Protein AF-A0A7C1DKP9-F1 (afdb_monomer_lite)

Sequence (71 aa):
LYKGASVVVGLKAENSLYVDSMATYSEGDAFDHEAAAGFIKIWGLPVKLWRTVHPETEAIKPELKVVGEGK

Radius of gyration: 23.86 Å; chains: 1; bounding box: 45×52×50 Å

Foldseek 3Di:
DPPPDDDDPDDDDPDDPDDDLCVDPDPRNPHDPVVVVVVCCVVCVVVVVVCVVDPDPPDPPPPPPPPDDDD

Structure (mmCIF, N/CA/C/O backbone):
data_AF-A0A7C1DKP9-F1
#
_entry.id   AF-A0A7C1DKP9-F1
#
loop_
_atom_site.group_PDB
_atom_site.id
_atom_site.type_symbol
_atom_site.label_atom_id
_atom_site.label_alt_id
_atom_site.label_c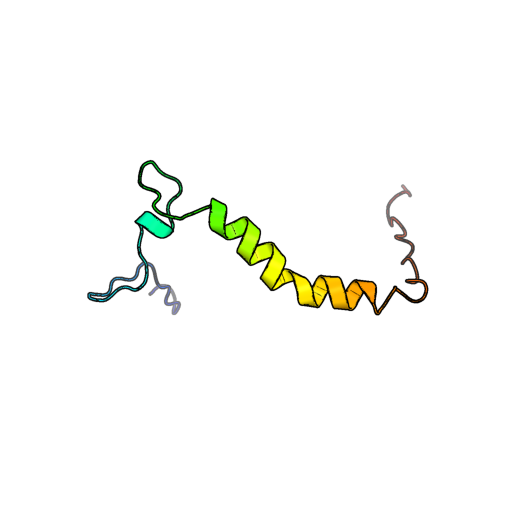omp_id
_atom_site.label_asym_id
_atom_site.label_entity_id
_atom_site.label_seq_id
_atom_site.pdbx_PDB_ins_code
_atom_site.Cartn_x
_atom_site.Cartn_y
_atom_site.Cartn_z
_atom_site.occupancy
_atom_site.B_iso_or_equiv
_atom_site.auth_seq_id
_atom_site.auth_comp_id
_atom_site.auth_asym_id
_atom_site.auth_atom_id
_atom_site.pdbx_PDB_model_num
ATOM 1 N N . LEU A 1 1 ? -27.072 8.763 9.881 1.00 70.25 1 LEU A N 1
ATOM 2 C CA . LEU A 1 1 ? -27.944 8.916 8.696 1.00 70.25 1 LEU A CA 1
ATOM 3 C C . LEU A 1 1 ? -28.477 10.342 8.700 1.00 70.25 1 LEU A C 1
ATOM 5 O O . LEU A 1 1 ? -29.123 10.723 9.669 1.00 70.25 1 LEU A O 1
ATOM 9 N N . TYR A 1 2 ? -28.121 11.159 7.712 1.00 87.94 2 TYR A N 1
ATOM 10 C CA . TYR A 1 2 ? -28.469 12.582 7.668 1.00 87.94 2 TYR A CA 1
ATOM 11 C C . TYR A 1 2 ? -29.119 12.912 6.329 1.00 87.94 2 TYR A C 1
ATOM 13 O O . TYR A 1 2 ? -28.539 12.632 5.286 1.00 87.94 2 TYR A O 1
ATOM 21 N N . LYS A 1 3 ? -30.328 13.490 6.357 1.00 91.06 3 LYS A N 1
ATOM 22 C CA . LYS A 1 3 ? -31.094 13.880 5.154 1.00 91.06 3 LYS A CA 1
ATOM 23 C C . LYS A 1 3 ? -31.199 12.769 4.091 1.00 91.06 3 LYS A C 1
ATOM 25 O O . LYS A 1 3 ? -31.035 13.020 2.905 1.00 91.06 3 LYS A O 1
ATOM 30 N N . GLY A 1 4 ? -31.432 11.529 4.521 1.00 93.75 4 GLY A N 1
ATOM 31 C CA . GLY A 1 4 ? -31.519 10.371 3.621 1.00 93.75 4 GLY A CA 1
ATOM 32 C C . GLY A 1 4 ? -30.170 9.805 3.162 1.00 93.75 4 GLY A C 1
ATOM 33 O O . GLY A 1 4 ? -30.146 8.743 2.552 1.00 93.75 4 GLY A O 1
ATOM 34 N N . ALA A 1 5 ? -29.048 10.445 3.501 1.00 89.88 5 ALA A N 1
ATOM 35 C CA . ALA A 1 5 ? -27.716 9.918 3.239 1.00 89.88 5 ALA A CA 1
ATOM 36 C C . ALA A 1 5 ? -27.205 9.077 4.418 1.00 89.88 5 ALA A C 1
ATOM 38 O O . ALA A 1 5 ? -27.297 9.468 5.591 1.00 89.88 5 ALA A O 1
ATOM 39 N N . SER A 1 6 ? -26.619 7.927 4.097 1.00 91.06 6 SER A N 1
ATOM 40 C CA . SER A 1 6 ? -25.917 7.068 5.045 1.00 91.06 6 SER A CA 1
ATOM 41 C C . SER A 1 6 ? -24.440 7.048 4.686 1.00 91.06 6 SER A C 1
ATOM 43 O O . SER A 1 6 ? -24.084 6.720 3.559 1.00 91.06 6 SER A O 1
ATOM 45 N N . VAL A 1 7 ? -23.592 7.427 5.639 1.00 93.38 7 VAL A N 1
ATOM 46 C CA . VAL A 1 7 ? -22.139 7.484 5.469 1.00 93.38 7 VAL A CA 1
ATOM 47 C C . VAL A 1 7 ? -21.518 6.599 6.535 1.00 93.38 7 VAL A C 1
ATOM 49 O O . VAL A 1 7 ? -21.877 6.695 7.710 1.00 93.38 7 VAL A O 1
ATOM 52 N N . VAL A 1 8 ? -20.609 5.725 6.116 1.00 92.31 8 VAL A N 1
ATOM 53 C CA . VAL A 1 8 ? -19.843 4.881 7.032 1.00 92.31 8 VAL A CA 1
ATOM 54 C C . VAL A 1 8 ? -18.778 5.751 7.694 1.00 92.31 8 VAL A C 1
ATOM 56 O O . VAL A 1 8 ? -17.954 6.344 7.008 1.00 92.31 8 VAL A O 1
ATOM 59 N N . VAL A 1 9 ? -18.818 5.846 9.023 1.00 94.31 9 VAL A N 1
ATOM 60 C CA . VAL A 1 9 ? -17.886 6.671 9.820 1.00 94.31 9 VAL A CA 1
ATOM 61 C C . VAL A 1 9 ? -16.819 5.848 10.543 1.00 94.31 9 VAL A C 1
ATOM 63 O O . VAL A 1 9 ? -15.917 6.406 11.154 1.00 94.31 9 VAL A O 1
ATOM 66 N N . GLY A 1 10 ? -16.917 4.522 10.486 1.00 92.88 10 GLY A N 1
ATOM 67 C CA . GLY A 1 10 ? -15.962 3.617 11.105 1.00 92.88 10 GLY A CA 1
ATOM 68 C C . GLY A 1 10 ? -16.311 2.163 10.828 1.00 92.88 10 GLY A C 1
ATOM 69 O O . GLY A 1 10 ? -17.459 1.836 10.516 1.00 92.88 10 GLY A O 1
ATOM 70 N N . LEU A 1 11 ? -15.307 1.300 10.947 1.00 93.38 11 LEU A N 1
ATOM 71 C CA . LEU A 1 11 ? -15.428 -0.141 10.779 1.00 93.38 11 LEU A CA 1
ATOM 72 C C . LEU A 1 11 ? -14.666 -0.838 11.908 1.00 93.38 11 LEU A C 1
ATOM 74 O O . LEU A 1 11 ? -13.559 -0.437 12.256 1.00 93.38 11 LEU A O 1
ATOM 78 N N . LYS A 1 12 ? -15.259 -1.892 12.467 1.00 94.12 12 LYS A N 1
ATOM 79 C CA . LYS A 1 12 ? -14.602 -2.809 13.398 1.00 94.12 12 LYS A CA 1
ATOM 80 C C . LYS A 1 12 ? -15.035 -4.225 13.048 1.00 94.12 12 LYS A C 1
ATOM 82 O O . LYS A 1 12 ? -16.210 -4.459 12.778 1.00 94.12 12 LYS A O 1
ATOM 87 N N . ALA A 1 13 ? -14.092 -5.153 13.080 1.00 94.69 13 ALA A N 1
ATOM 88 C CA . ALA A 1 13 ? -14.342 -6.576 12.916 1.00 94.69 13 ALA A CA 1
ATOM 89 C C . ALA A 1 13 ? -13.485 -7.344 13.925 1.00 94.69 13 ALA A C 1
ATOM 91 O O . ALA A 1 13 ? -12.370 -6.918 14.222 1.00 94.69 13 ALA A O 1
ATOM 92 N N . GLU A 1 14 ? -13.998 -8.460 14.446 1.00 94.88 14 GLU A N 1
ATOM 93 C CA . GLU A 1 14 ? -13.223 -9.351 15.324 1.00 94.88 14 GLU A CA 1
ATOM 94 C C . GLU A 1 14 ? -12.023 -9.951 14.577 1.00 94.88 14 GLU A C 1
ATOM 96 O O . GLU A 1 14 ? -10.923 -9.995 15.113 1.00 94.88 14 GLU A O 1
ATOM 101 N N . ASN A 1 15 ? -12.216 -10.303 13.302 1.00 94.56 15 ASN A N 1
ATOM 102 C CA . ASN A 1 15 ? -11.183 -10.832 12.409 1.00 94.56 15 ASN A CA 1
ATOM 103 C C . ASN A 1 15 ? -10.858 -9.820 11.296 1.00 94.56 15 ASN A C 1
ATOM 105 O O . ASN A 1 15 ? -11.192 -10.031 10.129 1.00 94.56 15 ASN A O 1
ATOM 109 N N . SER A 1 16 ? -10.272 -8.677 11.658 1.00 94.50 16 SER A N 1
ATOM 110 C CA . SER A 1 16 ? -9.859 -7.648 10.692 1.00 94.50 16 SER A CA 1
ATOM 111 C C . SER A 1 16 ? -8.619 -8.076 9.897 1.00 94.50 16 SER A C 1
ATOM 113 O O . SER A 1 16 ? -7.640 -8.530 10.480 1.00 94.50 16 SER A O 1
ATOM 115 N N . LEU A 1 17 ? -8.631 -7.866 8.575 1.00 95.06 17 LEU A N 1
ATOM 116 C CA . LEU A 1 17 ? -7.430 -7.965 7.727 1.00 95.06 17 LEU A CA 1
ATOM 117 C C . LEU A 1 17 ? -6.617 -6.663 7.697 1.00 95.06 17 LEU A C 1
ATOM 119 O O . LEU A 1 17 ? -5.478 -6.659 7.241 1.00 95.06 17 LEU A O 1
ATOM 123 N N . TYR A 1 18 ? -7.196 -5.555 8.166 1.00 94.06 18 TYR A N 1
ATOM 124 C CA . TYR A 1 18 ? -6.448 -4.324 8.385 1.00 94.06 18 TYR A CA 1
ATOM 125 C C . TYR A 1 18 ? -5.559 -4.493 9.616 1.00 94.06 18 TYR A C 1
ATOM 127 O O . TYR A 1 18 ? -6.065 -4.798 10.701 1.00 94.06 18 TYR A O 1
ATOM 135 N N . VAL A 1 19 ? -4.258 -4.270 9.430 1.00 93.38 19 VAL A N 1
ATOM 136 C CA . VAL A 1 19 ? -3.232 -4.334 10.472 1.00 93.38 19 VAL A CA 1
ATOM 137 C C . VAL A 1 19 ? -2.556 -2.970 10.550 1.00 93.38 19 VAL A C 1
ATOM 139 O O . VAL A 1 19 ? -1.874 -2.561 9.615 1.00 93.38 19 VAL A O 1
ATOM 142 N N . ASP A 1 20 ? -2.749 -2.273 11.667 1.00 91.56 20 ASP A N 1
ATOM 143 C CA . ASP A 1 20 ? -2.310 -0.882 11.834 1.00 91.56 20 ASP A CA 1
ATOM 144 C C . ASP A 1 20 ? -0.789 -0.710 11.702 1.00 91.56 20 ASP A C 1
ATOM 146 O O . ASP A 1 20 ? -0.317 0.168 10.985 1.00 91.56 20 ASP A O 1
ATOM 150 N N . SER A 1 21 ? -0.017 -1.629 12.288 1.00 92.88 21 SER A N 1
ATOM 151 C CA . SER A 1 21 ? 1.449 -1.613 12.216 1.00 92.88 21 SER A CA 1
ATOM 152 C C . SER A 1 21 ? 2.000 -1.788 10.799 1.00 92.88 21 SER A C 1
ATOM 154 O O . SER A 1 21 ? 3.144 -1.445 10.560 1.00 92.88 21 SER A O 1
ATOM 156 N N . MET A 1 22 ? 1.220 -2.334 9.861 1.00 93.25 22 MET A N 1
ATOM 157 C CA . MET A 1 22 ? 1.630 -2.481 8.456 1.00 93.25 22 MET A CA 1
ATOM 158 C C . MET A 1 22 ? 1.250 -1.269 7.596 1.00 93.25 22 MET A C 1
ATOM 160 O O . MET A 1 22 ? 1.707 -1.162 6.462 1.00 93.25 22 MET A O 1
ATOM 164 N N . ALA A 1 23 ? 0.363 -0.403 8.088 1.00 93.75 23 ALA A N 1
ATOM 165 C CA . ALA A 1 23 ? -0.186 0.726 7.338 1.00 93.75 23 ALA A CA 1
ATOM 166 C C . ALA A 1 23 ? 0.302 2.089 7.852 1.00 93.75 23 ALA A C 1
ATOM 168 O O . ALA A 1 23 ? 0.127 3.101 7.172 1.00 93.75 23 ALA A O 1
ATOM 169 N N . THR A 1 24 ? 0.861 2.131 9.062 1.00 93.75 24 THR A N 1
ATOM 170 C CA . THR A 1 24 ? 1.315 3.364 9.704 1.00 93.75 24 THR A CA 1
ATOM 171 C C . THR A 1 24 ? 2.679 3.829 9.195 1.00 93.75 24 THR A C 1
ATOM 173 O O . THR A 1 24 ? 3.484 3.038 8.725 1.00 93.75 24 THR A O 1
ATOM 176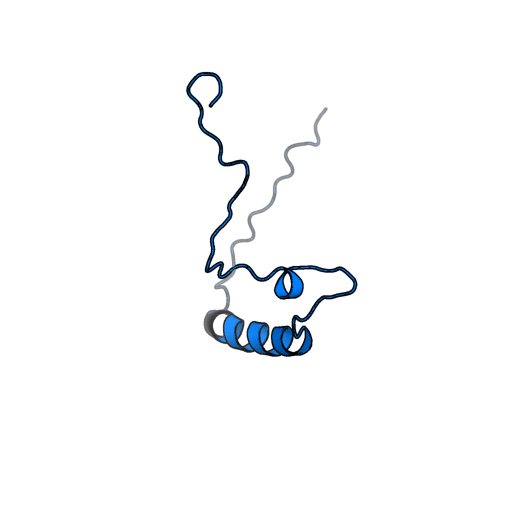 N N . TYR A 1 25 ? 2.950 5.127 9.355 1.00 91.62 25 TYR A N 1
ATOM 177 C CA . TYR A 1 25 ? 4.273 5.737 9.158 1.00 91.62 25 TYR A CA 1
ATOM 178 C C . TYR A 1 25 ? 4.926 6.176 10.482 1.00 91.62 25 TYR A C 1
ATOM 180 O O . TYR A 1 25 ? 5.947 6.863 10.481 1.00 91.62 25 TYR A O 1
ATOM 188 N N . SER A 1 26 ? 4.300 5.870 11.619 1.00 92.50 26 SER A N 1
ATOM 189 C CA . SER A 1 26 ? 4.785 6.246 12.952 1.00 92.50 26 SER A CA 1
ATOM 190 C C . SER A 1 26 ? 5.838 5.268 13.497 1.00 92.50 26 SER A C 1
ATOM 192 O O . SER A 1 26 ? 6.130 4.239 12.891 1.00 92.50 26 SER A O 1
ATOM 194 N N . GLU A 1 27 ? 6.396 5.576 14.676 1.00 78.75 27 GLU A N 1
ATOM 195 C CA . GLU A 1 27 ? 7.253 4.655 15.436 1.00 78.75 27 GLU A CA 1
ATOM 196 C C . GLU A 1 27 ? 6.449 3.393 15.801 1.00 78.75 27 GLU A C 1
ATOM 198 O O . GLU A 1 27 ? 5.621 3.405 16.710 1.00 78.75 27 GLU A O 1
ATOM 203 N N . GLY A 1 28 ? 6.633 2.323 15.027 1.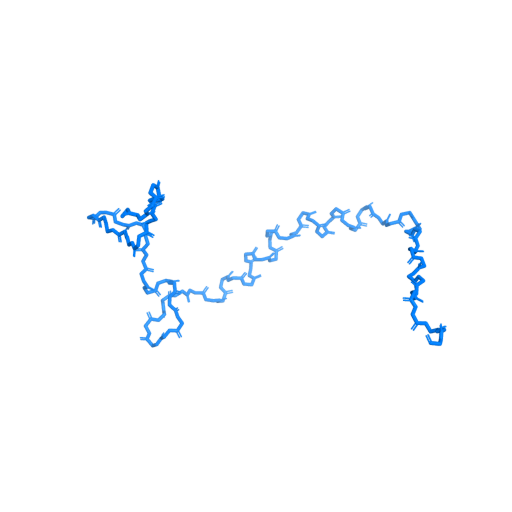00 84.81 28 GLY A N 1
ATOM 204 C CA . GLY A 1 28 ? 5.795 1.119 15.073 1.00 84.81 28 GLY A CA 1
ATOM 205 C C . GLY A 1 28 ? 5.469 0.523 13.701 1.00 84.81 28 GLY A C 1
ATOM 206 O O . GLY A 1 28 ? 4.814 -0.517 13.647 1.00 84.81 28 GLY A O 1
ATOM 207 N N . ASP A 1 29 ? 5.920 1.159 12.615 1.00 92.56 29 ASP A N 1
ATOM 208 C CA . ASP A 1 29 ? 5.855 0.596 11.266 1.00 92.56 29 ASP A CA 1
ATOM 209 C C . ASP A 1 29 ? 6.635 -0.730 11.174 1.00 92.56 29 ASP A C 1
ATOM 211 O O . ASP A 1 29 ? 7.815 -0.820 11.525 1.00 92.56 29 ASP A O 1
ATOM 215 N N . ALA A 1 30 ? 5.937 -1.768 10.725 1.00 92.94 30 ALA A N 1
ATOM 216 C CA . ALA A 1 30 ? 6.436 -3.124 10.539 1.00 92.94 30 ALA A CA 1
ATOM 217 C C . ALA A 1 30 ? 6.535 -3.518 9.054 1.00 92.94 30 ALA A C 1
ATOM 219 O O . ALA A 1 30 ? 6.852 -4.673 8.752 1.00 92.94 30 ALA A O 1
ATOM 220 N N . PHE A 1 31 ? 6.234 -2.605 8.129 1.00 92.69 31 PHE A N 1
ATOM 221 C CA . PHE A 1 31 ? 6.313 -2.862 6.700 1.00 92.69 31 PHE A CA 1
ATOM 222 C C . PHE A 1 31 ? 7.771 -2.914 6.216 1.00 92.69 31 PHE A C 1
ATOM 224 O O . PHE A 1 31 ? 8.581 -2.031 6.498 1.00 92.69 31 PHE A O 1
ATOM 231 N N . ASP A 1 32 ? 8.112 -3.945 5.439 1.00 93.56 32 ASP A N 1
ATOM 232 C CA . ASP A 1 32 ? 9.426 -4.061 4.803 1.00 93.56 32 ASP A CA 1
ATOM 233 C C . ASP A 1 32 ? 9.482 -3.221 3.516 1.00 93.56 32 ASP A C 1
ATOM 235 O O . ASP A 1 32 ? 9.082 -3.647 2.426 1.00 93.56 32 ASP A O 1
ATOM 239 N N . HIS A 1 33 ? 10.005 -2.004 3.648 1.00 93.38 33 HIS A N 1
ATOM 240 C CA . HIS A 1 33 ? 10.166 -1.071 2.532 1.00 93.38 33 HIS A CA 1
ATOM 241 C C . HIS A 1 33 ? 11.223 -1.517 1.513 1.00 93.38 33 HIS A C 1
ATOM 243 O O . HIS A 1 33 ? 11.142 -1.116 0.347 1.00 93.38 33 HIS A O 1
ATOM 249 N N . GLU A 1 34 ? 12.191 -2.360 1.890 1.00 95.00 34 GLU A N 1
ATOM 250 C CA . GLU A 1 34 ? 13.232 -2.823 0.962 1.00 95.00 34 GLU A CA 1
ATOM 251 C C . GLU A 1 34 ? 12.639 -3.742 -0.115 1.00 95.00 34 GLU A C 1
ATOM 253 O O . GLU A 1 34 ? 12.980 -3.639 -1.303 1.00 95.00 34 GLU A O 1
ATOM 258 N N . ALA A 1 35 ? 11.669 -4.577 0.269 1.00 94.94 35 ALA A N 1
ATOM 259 C CA . ALA A 1 35 ? 10.953 -5.464 -0.644 1.00 94.94 35 ALA A CA 1
ATOM 260 C C . ALA A 1 35 ? 10.164 -4.704 -1.732 1.00 94.94 35 ALA A C 1
ATOM 262 O O . ALA A 1 35 ? 10.010 -5.199 -2.860 1.00 94.94 35 ALA A O 1
ATOM 263 N N . ALA A 1 36 ? 9.703 -3.482 -1.442 1.00 95.69 36 ALA A N 1
ATOM 264 C CA . ALA A 1 36 ? 8.876 -2.694 -2.356 1.00 95.69 36 ALA A CA 1
ATOM 265 C C . ALA A 1 36 ? 9.588 -2.395 -3.686 1.00 95.69 36 ALA A C 1
ATOM 267 O O . ALA A 1 36 ? 8.986 -2.493 -4.759 1.00 95.69 36 ALA A O 1
ATOM 268 N N . ALA A 1 37 ? 10.889 -2.096 -3.648 1.00 96.31 37 ALA A N 1
ATOM 269 C CA . ALA A 1 37 ? 11.659 -1.797 -4.853 1.00 96.31 37 ALA A CA 1
ATOM 270 C C . ALA A 1 37 ? 11.732 -3.000 -5.812 1.00 96.31 37 ALA A C 1
ATOM 272 O O . ALA A 1 37 ? 11.665 -2.828 -7.034 1.00 96.31 37 ALA A O 1
ATOM 273 N N . GLY A 1 38 ? 11.860 -4.216 -5.274 1.00 96.69 38 GLY A N 1
ATOM 274 C CA . GLY A 1 38 ? 11.841 -5.453 -6.056 1.00 96.69 38 GLY A CA 1
ATOM 275 C C . GLY A 1 38 ? 10.467 -5.711 -6.668 1.00 96.69 38 GLY A C 1
ATOM 276 O O . GLY A 1 38 ? 10.362 -5.947 -7.876 1.00 96.69 38 GLY A O 1
ATOM 277 N N . PHE A 1 39 ? 9.416 -5.573 -5.856 1.00 97.12 39 PHE A N 1
ATOM 278 C CA . PHE A 1 39 ? 8.035 -5.725 -6.304 1.00 97.12 39 PHE A CA 1
ATOM 279 C C . PHE A 1 39 ? 7.695 -4.767 -7.453 1.00 97.12 39 PHE A C 1
ATOM 281 O O . PHE A 1 39 ? 7.254 -5.219 -8.508 1.00 97.12 39 PHE A O 1
ATOM 288 N N . ILE A 1 40 ? 7.977 -3.468 -7.304 1.00 96.94 40 ILE A N 1
ATOM 289 C CA . ILE A 1 40 ? 7.682 -2.451 -8.328 1.00 96.94 40 ILE A CA 1
ATOM 290 C C . ILE A 1 40 ? 8.385 -2.781 -9.650 1.00 96.94 40 ILE A C 1
ATOM 292 O O . ILE A 1 40 ? 7.784 -2.666 -10.720 1.00 96.94 40 ILE A O 1
ATOM 296 N N . LYS A 1 41 ? 9.650 -3.220 -9.594 1.00 97.00 41 LYS A N 1
ATOM 297 C CA . LYS A 1 41 ? 10.417 -3.585 -10.794 1.00 97.00 41 LYS A CA 1
ATOM 298 C C . LYS A 1 41 ? 9.799 -4.769 -11.529 1.00 97.00 41 LYS A C 1
ATOM 300 O O . LYS A 1 41 ? 9.659 -4.700 -12.746 1.00 97.00 41 LYS A O 1
ATOM 305 N N . ILE A 1 42 ? 9.448 -5.836 -10.810 1.00 97.50 42 ILE A N 1
ATOM 306 C CA . ILE A 1 42 ? 8.874 -7.050 -11.407 1.00 97.50 42 ILE A CA 1
ATOM 307 C C . ILE A 1 42 ? 7.463 -6.764 -11.925 1.00 97.50 42 ILE A C 1
ATOM 309 O O . ILE A 1 42 ? 7.153 -7.085 -13.070 1.00 97.50 42 ILE A O 1
ATOM 313 N N . TRP A 1 43 ? 6.634 -6.100 -11.121 1.00 97.50 43 TRP A N 1
ATOM 314 C CA . TRP A 1 43 ? 5.256 -5.771 -11.474 1.00 97.50 43 TRP A CA 1
ATOM 315 C C . TRP A 1 43 ? 5.167 -4.814 -12.670 1.00 97.50 43 TRP A C 1
ATOM 317 O O . TRP A 1 43 ? 4.307 -4.965 -13.535 1.00 97.50 43 TRP A O 1
ATOM 327 N N . GLY A 1 44 ? 6.092 -3.856 -12.767 1.00 96.81 44 GLY A N 1
ATOM 328 C CA . GLY A 1 44 ? 6.180 -2.925 -13.893 1.00 96.81 44 GLY A CA 1
ATOM 329 C C . GLY A 1 44 ? 6.884 -3.483 -15.136 1.00 96.81 44 GLY A C 1
ATOM 330 O O . GLY A 1 44 ? 6.839 -2.853 -16.198 1.00 96.81 44 GLY A O 1
ATOM 331 N N . LEU A 1 45 ? 7.536 -4.646 -15.040 1.00 97.31 45 LEU A N 1
ATOM 332 C CA . LEU A 1 45 ? 8.338 -5.210 -16.127 1.00 97.31 45 LEU A CA 1
ATOM 333 C C . LEU A 1 45 ? 7.539 -5.436 -17.423 1.00 97.31 45 LEU A C 1
ATOM 335 O O . LEU A 1 45 ? 8.048 -5.039 -18.474 1.00 97.31 45 LEU A O 1
ATOM 339 N N . PRO A 1 46 ? 6.308 -5.991 -17.403 1.00 96.19 46 PRO A N 1
ATOM 340 C CA . PRO A 1 46 ? 5.541 -6.218 -18.627 1.00 96.19 46 PRO A CA 1
ATOM 341 C C . PRO A 1 46 ? 5.225 -4.919 -19.374 1.00 96.19 46 PRO A C 1
ATOM 343 O O . PRO A 1 46 ? 5.340 -4.866 -20.594 1.00 96.19 46 PRO A O 1
ATOM 346 N N . VAL A 1 47 ? 4.893 -3.848 -18.645 1.00 95.12 47 VAL A N 1
ATOM 347 C CA . VAL A 1 47 ? 4.599 -2.528 -19.229 1.00 95.12 47 VAL A CA 1
ATOM 348 C C . VAL A 1 47 ? 5.851 -1.931 -19.864 1.00 95.12 47 VAL A C 1
ATOM 350 O O . VAL A 1 47 ? 5.807 -1.419 -20.984 1.00 95.12 47 VAL A O 1
ATOM 353 N N . LYS A 1 48 ? 6.990 -2.025 -19.170 1.00 94.19 48 LYS A N 1
ATOM 354 C CA . LYS A 1 48 ? 8.275 -1.559 -19.698 1.00 94.19 48 LYS A CA 1
ATOM 355 C C . LYS A 1 48 ? 8.670 -2.333 -20.957 1.00 94.19 48 LYS A C 1
ATOM 357 O O . LYS A 1 48 ? 9.058 -1.714 -21.942 1.00 94.19 48 LYS A O 1
ATOM 362 N N . LEU A 1 49 ? 8.526 -3.657 -20.938 1.00 94.75 49 LEU A N 1
ATOM 363 C CA . LEU A 1 49 ? 8.797 -4.513 -22.090 1.00 94.75 49 LEU A CA 1
ATOM 364 C C . LEU A 1 49 ? 7.888 -4.158 -23.268 1.00 94.75 49 LEU A C 1
ATOM 366 O O . LEU A 1 49 ? 8.375 -3.992 -24.384 1.00 94.75 49 LEU A O 1
ATOM 370 N N . TRP A 1 50 ? 6.591 -3.978 -23.014 1.00 94.00 50 TRP A N 1
ATOM 371 C CA . TRP A 1 50 ? 5.629 -3.582 -24.036 1.00 94.00 50 TRP A CA 1
ATOM 372 C C . TRP A 1 50 ? 6.029 -2.265 -24.708 1.00 94.00 50 TRP A C 1
ATOM 374 O O . TRP A 1 50 ? 6.017 -2.187 -25.934 1.00 94.00 50 TRP A O 1
ATOM 384 N N . ARG A 1 51 ? 6.467 -1.266 -23.930 1.00 91.81 51 ARG A N 1
ATOM 385 C CA . ARG A 1 51 ? 6.986 0.005 -24.461 1.00 91.81 51 ARG A CA 1
ATOM 386 C C . ARG A 1 51 ? 8.251 -0.187 -25.299 1.00 91.81 51 ARG A C 1
ATOM 388 O O . ARG A 1 51 ? 8.426 0.502 -26.295 1.00 91.81 51 ARG A O 1
ATOM 395 N N . THR A 1 52 ? 9.150 -1.078 -24.887 1.00 92.25 52 THR A N 1
ATOM 396 C CA . THR A 1 52 ? 10.397 -1.339 -25.620 1.00 92.25 52 THR A CA 1
ATOM 397 C C . THR A 1 52 ? 10.136 -1.979 -26.983 1.00 92.25 52 THR A C 1
ATOM 399 O O . THR A 1 52 ? 10.824 -1.639 -27.941 1.00 92.25 52 THR A O 1
ATOM 402 N N . VAL A 1 53 ? 9.155 -2.882 -27.082 1.00 93.62 53 VAL A N 1
ATOM 403 C CA . VAL A 1 53 ? 8.837 -3.578 -28.343 1.00 93.62 53 VAL A CA 1
ATOM 404 C C . VAL A 1 53 ? 7.848 -2.812 -29.229 1.00 93.62 53 VAL A C 1
ATOM 406 O O . VAL A 1 53 ? 7.831 -3.040 -30.434 1.00 93.62 53 VAL A O 1
ATOM 409 N N . HIS A 1 54 ? 7.071 -1.882 -28.661 1.00 89.06 54 HIS A N 1
ATOM 410 C CA . HIS A 1 54 ? 6.188 -0.962 -29.388 1.00 89.06 54 HIS A CA 1
ATOM 411 C C . HIS A 1 5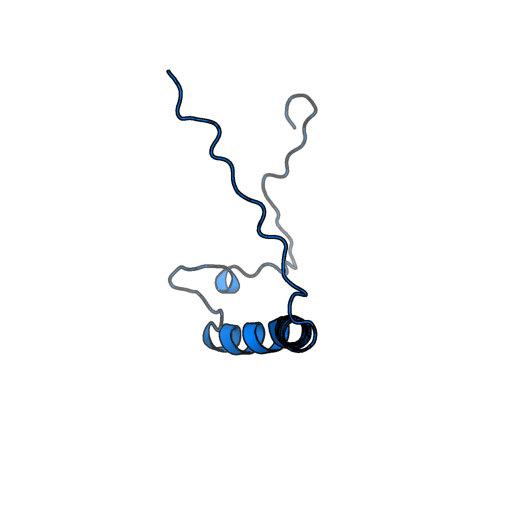4 ? 6.686 0.481 -29.229 1.00 89.06 54 HIS A C 1
ATOM 413 O O . HIS A 1 54 ? 6.091 1.264 -28.480 1.00 89.06 54 HIS A O 1
ATOM 419 N N . PRO A 1 55 ? 7.797 0.852 -29.889 1.00 79.38 55 PRO A N 1
ATOM 420 C CA . PRO A 1 55 ? 8.179 2.251 -29.973 1.00 79.38 55 PRO A CA 1
ATOM 421 C C . PRO A 1 55 ? 7.047 3.039 -30.642 1.00 79.38 55 PRO A C 1
ATOM 423 O O . PRO A 1 55 ? 6.447 2.581 -31.614 1.00 79.38 55 PRO A O 1
ATOM 426 N N . GLU A 1 56 ? 6.746 4.216 -30.091 1.00 69.69 56 GLU A N 1
ATOM 427 C CA . GLU A 1 56 ? 5.776 5.160 -30.648 1.00 69.69 56 GLU A CA 1
ATOM 428 C C . GLU A 1 56 ? 6.067 5.340 -32.146 1.00 69.69 56 GLU A C 1
ATOM 430 O O . GLU A 1 56 ? 7.140 5.815 -32.526 1.00 69.69 56 GLU A O 1
ATOM 435 N N . THR A 1 57 ? 5.125 4.953 -33.006 1.00 63.19 57 THR A N 1
ATOM 436 C CA . THR A 1 57 ? 5.123 5.448 -34.385 1.00 63.19 57 THR A CA 1
ATOM 437 C C . THR A 1 57 ? 4.816 6.928 -34.265 1.00 63.19 57 THR A C 1
ATOM 439 O O . THR A 1 57 ? 3.689 7.245 -33.908 1.00 63.19 57 THR A O 1
ATOM 442 N N . GLU A 1 58 ? 5.841 7.777 -34.426 1.00 60.03 58 GLU A N 1
ATOM 443 C CA . GLU A 1 58 ? 5.796 9.245 -34.347 1.00 60.03 58 GLU A CA 1
ATOM 444 C C . GLU A 1 58 ? 4.523 9.777 -33.683 1.00 60.03 58 GLU A C 1
ATOM 446 O O . GLU A 1 58 ? 3.552 10.129 -34.353 1.00 60.03 58 GLU A O 1
ATOM 451 N N . ALA A 1 59 ? 4.513 9.793 -32.347 1.00 61.44 59 ALA A N 1
ATOM 452 C CA . ALA A 1 59 ? 3.432 10.411 -31.602 1.00 61.44 59 ALA A CA 1
ATOM 453 C C . ALA A 1 59 ? 3.237 11.831 -32.146 1.00 61.44 59 ALA A C 1
ATOM 455 O O . ALA A 1 59 ? 4.125 12.680 -32.014 1.00 61.44 59 ALA A O 1
ATOM 456 N N . ILE A 1 60 ? 2.088 12.071 -32.786 1.00 64.25 60 ILE A N 1
ATOM 457 C CA . ILE A 1 60 ? 1.643 13.400 -33.194 1.00 64.25 60 ILE A CA 1
ATOM 458 C C . ILE A 1 60 ? 1.679 14.231 -31.919 1.00 64.25 60 ILE A C 1
ATOM 460 O O . ILE A 1 60 ? 0.818 14.063 -31.060 1.00 64.25 60 ILE A O 1
ATOM 464 N N . LYS A 1 61 ? 2.709 15.070 -31.751 1.00 62.78 61 LYS A N 1
ATOM 465 C CA . LYS A 1 61 ? 2.795 16.002 -30.628 1.00 62.78 61 LYS A CA 1
ATOM 466 C C . LYS A 1 61 ? 1.564 16.896 -30.739 1.00 62.78 61 LYS A C 1
ATOM 468 O O . LYS A 1 61 ? 1.510 17.677 -31.690 1.00 62.78 61 LYS A O 1
ATOM 473 N N . PRO A 1 62 ? 0.569 16.799 -29.838 1.00 64.56 62 PRO A N 1
ATOM 474 C CA . PRO A 1 62 ? -0.508 17.762 -29.866 1.00 64.56 62 PRO A CA 1
ATOM 475 C C . PRO A 1 62 ? 0.123 19.108 -29.517 1.00 64.56 62 PRO A C 1
ATOM 477 O O . PRO A 1 62 ? 0.659 19.295 -28.424 1.00 64.56 62 PRO A O 1
ATOM 480 N N . GLU A 1 63 ? 0.142 20.018 -30.487 1.00 67.69 63 GLU A N 1
ATOM 481 C CA . GLU A 1 63 ? 0.574 21.391 -30.277 1.00 67.69 63 GLU A CA 1
ATOM 482 C C . GLU A 1 63 ? -0.362 21.996 -29.224 1.00 67.69 63 GLU A C 1
ATOM 484 O O . GLU A 1 63 ? -1.543 22.244 -29.480 1.00 67.69 63 GLU A O 1
ATOM 489 N N . LEU A 1 64 ? 0.142 22.174 -28.002 1.00 64.06 64 LEU A N 1
ATOM 490 C CA . LEU A 1 64 ? -0.585 22.874 -26.953 1.00 64.06 64 LEU A CA 1
ATOM 491 C C . LEU A 1 64 ? -0.632 24.351 -27.345 1.00 64.06 64 LEU A C 1
ATOM 493 O O . LEU A 1 64 ? 0.266 25.124 -27.018 1.00 64.06 64 LEU A O 1
ATOM 497 N N . LYS A 1 65 ? -1.678 24.751 -28.072 1.00 66.38 65 LYS A N 1
ATOM 498 C CA . LYS A 1 65 ? -1.988 26.167 -28.253 1.00 66.38 65 LYS A CA 1
ATOM 499 C C . LYS A 1 65 ? -2.412 26.723 -26.899 1.00 66.38 65 LYS A C 1
ATOM 501 O O . LYS A 1 65 ? -3.509 26.439 -26.425 1.00 66.38 65 LYS A O 1
ATOM 506 N N . VAL A 1 66 ? -1.530 27.500 -26.274 1.00 69.44 66 VAL A N 1
ATOM 507 C CA . VAL A 1 66 ? -1.863 28.309 -25.100 1.00 69.44 66 VAL A CA 1
ATOM 508 C C . VAL A 1 66 ? -2.896 29.344 -25.549 1.00 6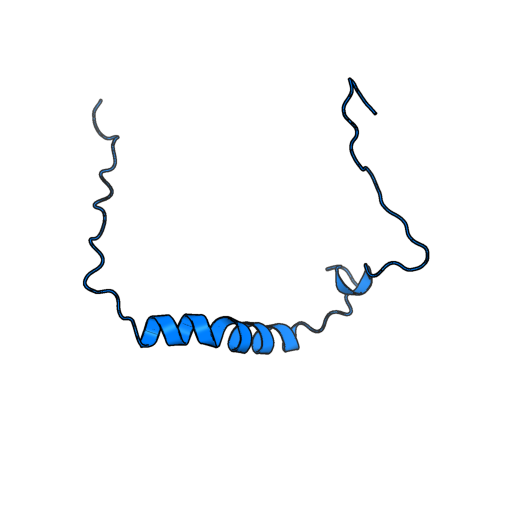9.44 66 VAL A C 1
ATOM 510 O O . VAL A 1 66 ? -2.570 30.329 -26.206 1.00 69.44 66 VAL A O 1
ATOM 513 N N . VAL A 1 67 ? -4.173 29.089 -25.264 1.00 68.19 67 VAL A N 1
ATOM 514 C CA . VAL A 1 67 ? -5.254 30.053 -25.493 1.00 68.19 67 VAL A CA 1
ATOM 515 C C . VAL A 1 67 ? -5.207 31.053 -24.341 1.00 68.19 67 VAL A C 1
ATOM 517 O O . VAL A 1 67 ? -5.831 30.828 -23.308 1.00 68.19 67 VAL A O 1
ATOM 520 N N . GLY A 1 68 ? -4.418 32.120 -24.479 1.00 61.94 68 GLY A N 1
ATOM 521 C CA . GLY A 1 68 ? -4.374 33.148 -23.439 1.00 61.94 68 GLY A CA 1
ATOM 522 C C . GLY A 1 68 ? -3.224 34.145 -23.495 1.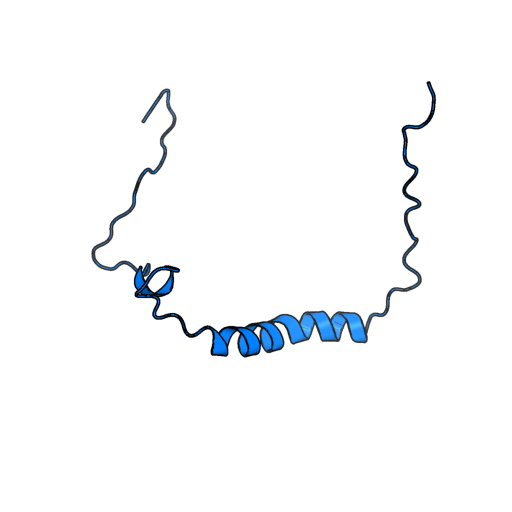00 61.94 68 GLY A C 1
ATOM 523 O O . GLY A 1 68 ? -2.640 34.415 -22.458 1.00 61.94 68 GLY A O 1
ATOM 524 N N . GLU A 1 69 ? -2.918 34.727 -24.654 1.00 53.25 69 GLU A N 1
ATOM 525 C CA . GLU A 1 69 ? -2.218 36.019 -24.709 1.00 53.25 69 GLU A CA 1
ATOM 526 C C . GLU A 1 69 ? -2.911 36.905 -25.747 1.00 53.25 69 GLU A C 1
ATOM 528 O O . GLU A 1 69 ? -2.702 36.773 -26.952 1.00 53.25 69 GLU A O 1
ATOM 533 N N . GLY A 1 70 ? -3.808 37.779 -25.285 1.00 51.94 70 GLY A N 1
ATOM 534 C CA . GLY A 1 70 ? -4.546 38.664 -26.180 1.00 51.94 70 GLY A CA 1
ATOM 535 C C . GLY A 1 70 ? -5.615 39.507 -25.495 1.00 51.94 70 GLY A C 1
ATOM 536 O O . GLY A 1 70 ? -6.791 39.255 -25.724 1.00 51.94 70 GLY A O 1
ATOM 537 N N . LYS A 1 71 ? -5.154 40.547 -24.784 1.00 40.72 71 LYS A N 1
ATOM 538 C CA . LYS A 1 71 ? -5.899 41.684 -24.198 1.00 40.72 71 LYS A CA 1
ATOM 539 C C . LYS A 1 71 ? -6.766 41.418 -22.970 1.00 40.72 71 LYS A C 1
ATOM 541 O O . LYS A 1 71 ? -7.616 40.509 -22.998 1.00 40.72 71 LYS A O 1
#

Secondary structure (DSSP, 8-state):
-BTTB--------TT-S--HHHH--STT----HHHHHHHHHHHHHHHHHHHHHS--S--------------

pLDDT: mean 85.81, std 14.02, range [40.72, 97.5]